Protein AF-I4I336-F1 (afdb_monomer_lite)

Organism: NCBI:txid1160285

Sequence (111 aa):
MREPLITTWCVVTETCYLLLTRLGNHAQLLFIQNFLAGGFEVFELQSNHVRRMQQLMKRYEDIPMDLADASLVVLAENLGHGKILTSDRRDFSIYRWQDTHTFQNLFLGYP

pLDDT: mean 93.42, std 10.82, range [37.84, 98.62]

Secondary structure (DSSP, 8-state):
-PPPPEEEHHHHHHHHHHHHHHH-HHHHHHHHHHHHTTS-EEE---HHHHHHHHHHHHHTTTTT--HHHHHHHHHHHHHT--EE--S-TTHHHH--BTTTBPPEEGGGG--

InterPro domains:
  IPR002716 PIN domain [PF01850] (4-93)
  IPR029060 PIN-like domain superfamily [SSF88723] (4-98)

Foldseek 3Di:
DDDAAEFAVVVLVVVLVCCCVPPRDVRNVVVVVCVVVRNHHHDDQDPVLVVQLVVQCVVCVVPPDDSRNSSLLSVCLVVVHQEDADPPPPVQQVDDRVRDHGHDHCVVVDD

Structure (mmCIF, N/CA/C/O backbone):
data_AF-I4I336-F1
#
_entry.id   AF-I4I336-F1
#
loop_
_atom_site.group_PDB
_atom_site.id
_atom_site.type_symbol
_atom_site.label_atom_id
_atom_site.label_alt_id
_atom_site.label_comp_id
_atom_site.label_asym_id
_atom_site.label_entity_id
_atom_site.label_seq_id
_atom_site.pdbx_PDB_ins_code
_atom_site.Cartn_x
_atom_site.Cartn_y
_atom_site.Cartn_z
_atom_site.occupancy
_atom_site.B_iso_or_equiv
_atom_site.auth_seq_id
_atom_site.auth_comp_id
_atom_site.auth_asym_id
_atom_site.auth_atom_id
_atom_site.pdbx_PDB_model_num
ATOM 1 N N . MET A 1 1 ? -14.064 -16.281 -11.416 1.00 44.59 1 MET A N 1
ATOM 2 C CA . MET A 1 1 ? -13.855 -14.830 -11.608 1.00 44.59 1 MET A CA 1
ATOM 3 C C . MET A 1 1 ? -12.631 -14.465 -10.775 1.00 44.59 1 MET A C 1
ATOM 5 O O . MET A 1 1 ? -12.599 -14.874 -9.623 1.00 44.59 1 MET A O 1
ATOM 9 N N . ARG A 1 2 ? -11.578 -13.874 -11.359 1.00 73.44 2 ARG A N 1
ATOM 10 C CA . ARG A 1 2 ? -10.400 -13.414 -10.595 1.00 73.44 2 ARG A CA 1
ATOM 11 C C . ARG A 1 2 ? -10.773 -12.061 -9.983 1.00 73.44 2 ARG A C 1
ATOM 13 O O . ARG A 1 2 ? -11.177 -11.182 -10.736 1.00 73.44 2 ARG A O 1
ATOM 20 N N . GLU A 1 3 ? -10.743 -11.937 -8.657 1.00 82.94 3 GLU A N 1
ATOM 21 C CA . GLU A 1 3 ? -10.959 -10.648 -7.977 1.00 82.94 3 GLU A CA 1
ATOM 22 C C . GLU A 1 3 ? -9.830 -9.673 -8.385 1.00 82.94 3 GLU A C 1
ATOM 24 O O . GLU A 1 3 ? -8.687 -10.126 -8.524 1.00 82.94 3 GLU A O 1
ATOM 29 N N . PRO A 1 4 ? -10.118 -8.380 -8.637 1.00 89.25 4 PRO A N 1
ATOM 30 C CA . PRO A 1 4 ? -9.088 -7.407 -8.992 1.00 89.25 4 PRO A CA 1
ATOM 31 C C . PRO A 1 4 ? -8.140 -7.163 -7.812 1.00 89.25 4 PRO A C 1
ATOM 33 O O . PRO A 1 4 ? -8.552 -7.165 -6.651 1.00 89.25 4 PRO A O 1
ATOM 36 N N . LEU A 1 5 ? -6.860 -6.939 -8.112 1.00 95.19 5 LEU A N 1
ATOM 37 C CA . LEU A 1 5 ? -5.881 -6.488 -7.126 1.00 95.19 5 LEU A CA 1
ATOM 38 C C . LEU A 1 5 ? -5.959 -4.969 -7.022 1.00 95.19 5 LEU A C 1
ATOM 40 O O . LEU A 1 5 ? -5.859 -4.289 -8.038 1.00 95.19 5 LEU A O 1
ATOM 44 N N . ILE A 1 6 ? -6.112 -4.445 -5.809 1.00 97.81 6 ILE A N 1
ATOM 45 C CA . ILE A 1 6 ? -6.185 -3.004 -5.552 1.00 97.81 6 ILE A CA 1
ATOM 46 C C . ILE A 1 6 ? -5.116 -2.647 -4.522 1.00 97.81 6 ILE A C 1
ATOM 48 O O . ILE A 1 6 ? -4.954 -3.344 -3.520 1.00 97.81 6 ILE A O 1
ATOM 52 N N . THR A 1 7 ? -4.383 -1.569 -4.773 1.00 98.12 7 THR A N 1
ATOM 53 C CA . THR A 1 7 ? -3.349 -1.033 -3.878 1.00 98.12 7 THR A CA 1
ATOM 54 C C . THR A 1 7 ? -3.413 0.498 -3.836 1.00 98.12 7 THR A C 1
ATOM 56 O O . THR A 1 7 ? -4.360 1.088 -4.347 1.00 98.12 7 THR A O 1
ATOM 59 N N . THR A 1 8 ? -2.434 1.168 -3.230 1.00 98.56 8 THR A N 1
ATOM 60 C CA . THR A 1 8 ? -2.338 2.636 -3.167 1.00 98.56 8 THR A CA 1
ATOM 61 C C . THR A 1 8 ? -1.021 3.132 -3.765 1.00 98.56 8 THR A C 1
ATOM 63 O O . THR A 1 8 ? -0.045 2.385 -3.879 1.00 98.56 8 THR A O 1
ATOM 66 N N . TRP A 1 9 ? -0.947 4.426 -4.088 1.00 98.25 9 TRP A N 1
ATOM 67 C CA . TRP A 1 9 ? 0.313 5.042 -4.519 1.00 98.25 9 TRP A CA 1
ATOM 68 C C . TRP A 1 9 ? 1.412 5.002 -3.448 1.00 98.25 9 TRP A C 1
ATOM 70 O O . TRP A 1 9 ? 2.588 5.011 -3.806 1.00 98.25 9 TRP A O 1
ATOM 80 N N . CYS A 1 10 ? 1.069 4.914 -2.157 1.00 98.44 10 CYS A N 1
ATOM 81 C CA . CYS A 1 10 ? 2.049 4.749 -1.079 1.00 98.44 10 CYS A CA 1
ATOM 82 C C . CYS A 1 10 ? 2.808 3.421 -1.231 1.00 98.44 10 CYS A C 1
ATOM 84 O O . CYS A 1 10 ? 4.036 3.426 -1.289 1.00 98.44 10 CYS A O 1
ATOM 86 N N . VAL A 1 11 ? 2.077 2.317 -1.419 1.00 98.06 11 VAL A N 1
ATOM 87 C CA . VAL A 1 11 ? 2.655 0.981 -1.649 1.00 98.06 11 VAL A CA 1
ATOM 88 C C . VAL A 1 11 ? 3.401 0.921 -2.981 1.00 98.06 11 VAL A C 1
ATOM 90 O O . VAL A 1 11 ? 4.488 0.353 -3.056 1.00 98.06 11 VAL A O 1
ATOM 93 N N . VAL A 1 12 ? 2.856 1.525 -4.044 1.00 98.38 12 VAL A N 1
ATOM 94 C CA . VAL A 1 12 ? 3.530 1.582 -5.356 1.00 98.38 12 VAL A CA 1
ATOM 95 C C . VAL A 1 12 ? 4.864 2.322 -5.253 1.00 98.38 12 VAL A C 1
ATOM 97 O O . VAL A 1 12 ? 5.866 1.854 -5.788 1.00 98.38 12 VAL A O 1
ATOM 100 N N . THR A 1 13 ? 4.896 3.448 -4.538 1.00 98.25 13 THR A N 1
ATOM 101 C CA . THR A 1 13 ? 6.108 4.259 -4.352 1.00 98.25 13 THR A CA 1
ATOM 102 C C . THR A 1 13 ? 7.166 3.490 -3.569 1.00 98.25 13 THR A C 1
ATOM 104 O O . THR A 1 13 ? 8.318 3.422 -4.000 1.00 98.25 13 THR A O 1
ATOM 107 N N . GLU A 1 14 ? 6.778 2.866 -2.457 1.00 97.62 14 GLU A N 1
ATOM 108 C CA . GLU A 1 14 ? 7.676 2.038 -1.651 1.00 97.62 14 GLU A CA 1
ATOM 109 C C . GLU A 1 14 ? 8.199 0.833 -2.446 1.00 97.62 14 GLU A C 1
ATOM 111 O O . GLU A 1 14 ? 9.402 0.567 -2.465 1.00 97.62 14 GLU A O 1
ATOM 116 N N . THR A 1 15 ? 7.322 0.157 -3.191 1.00 97.62 15 THR A N 1
ATOM 117 C CA . THR A 1 15 ? 7.693 -0.976 -4.047 1.00 97.62 15 THR A CA 1
ATOM 118 C C . THR A 1 15 ? 8.707 -0.551 -5.107 1.00 97.62 15 THR A C 1
ATOM 120 O O . THR A 1 15 ? 9.747 -1.192 -5.247 1.00 97.62 15 THR A O 1
ATOM 123 N N . CYS A 1 16 ? 8.469 0.554 -5.820 1.00 98.38 16 CYS A N 1
ATOM 124 C CA . CYS A 1 16 ? 9.423 1.087 -6.796 1.00 98.38 16 CYS A CA 1
ATOM 125 C C . CYS A 1 16 ? 10.768 1.439 -6.150 1.00 98.38 16 CYS A C 1
ATOM 127 O O . CYS A 1 16 ? 11.814 1.095 -6.701 1.00 98.38 16 CYS A O 1
ATOM 129 N N . TYR A 1 17 ? 10.757 2.064 -4.967 1.00 98.12 17 TYR A N 1
ATOM 130 C CA . TYR A 1 17 ? 11.973 2.374 -4.217 1.00 98.12 17 TYR A CA 1
ATOM 131 C C . TYR A 1 17 ? 12.757 1.105 -3.843 1.00 98.12 17 TYR A C 1
ATOM 133 O O . TYR A 1 17 ? 13.964 1.025 -4.087 1.00 98.12 17 TYR A O 1
ATOM 141 N N . LEU A 1 18 ? 12.086 0.080 -3.311 1.00 97.69 18 LEU A N 1
ATOM 142 C CA . LEU A 1 18 ? 12.706 -1.198 -2.952 1.00 97.69 18 LEU A CA 1
ATOM 143 C C . LEU A 1 18 ? 13.254 -1.938 -4.178 1.00 97.69 18 LEU A C 1
ATOM 145 O O . LEU A 1 18 ? 14.372 -2.450 -4.141 1.00 97.69 18 LEU A O 1
ATOM 149 N N . LEU A 1 19 ? 12.504 -1.970 -5.281 1.00 98.38 19 LEU A N 1
ATOM 150 C CA . LEU A 1 19 ? 12.947 -2.588 -6.530 1.00 98.38 19 LEU A CA 1
ATOM 151 C C . LEU A 1 19 ? 14.165 -1.865 -7.105 1.00 98.38 19 LEU A C 1
ATOM 153 O O . LEU A 1 19 ? 15.143 -2.517 -7.461 1.00 98.38 19 LEU A O 1
ATOM 157 N N . LEU A 1 20 ? 14.145 -0.531 -7.141 1.00 98.25 20 LEU A N 1
ATOM 158 C CA . LEU A 1 20 ? 15.276 0.265 -7.609 1.00 98.25 20 LEU A CA 1
ATOM 159 C C . LEU A 1 20 ? 16.526 0.012 -6.758 1.00 98.25 20 LEU A C 1
ATOM 161 O O . LEU A 1 20 ? 17.598 -0.236 -7.306 1.00 98.25 20 LEU A O 1
ATOM 165 N N . THR A 1 21 ? 16.390 0.053 -5.432 1.00 98.19 21 THR A N 1
ATOM 166 C CA . THR A 1 21 ? 17.524 -0.068 -4.502 1.00 98.19 21 THR A CA 1
ATOM 167 C C . THR A 1 21 ? 18.096 -1.481 -4.417 1.00 98.19 21 THR A C 1
ATOM 169 O O . THR A 1 21 ? 19.298 -1.625 -4.211 1.00 98.19 21 THR A O 1
ATOM 172 N N . ARG A 1 22 ? 17.271 -2.524 -4.582 1.00 98.06 22 ARG A N 1
ATOM 173 C CA . ARG A 1 22 ? 17.702 -3.926 -4.417 1.00 98.06 22 ARG A CA 1
ATOM 174 C C . ARG A 1 22 ? 17.962 -4.661 -5.728 1.00 98.06 22 ARG A C 1
ATOM 176 O O . ARG A 1 22 ? 18.802 -5.554 -5.749 1.00 98.06 22 ARG A O 1
ATOM 183 N N . LEU A 1 23 ? 17.237 -4.324 -6.795 1.00 97.94 23 LEU A N 1
ATOM 184 C CA . LEU A 1 23 ? 17.239 -5.058 -8.070 1.00 97.94 23 LEU A CA 1
ATOM 185 C C . LEU A 1 23 ? 17.519 -4.161 -9.292 1.00 97.94 23 LEU A C 1
ATOM 187 O O . LEU A 1 23 ? 17.700 -4.666 -10.400 1.00 97.94 23 LEU A O 1
ATOM 191 N N . GLY A 1 24 ? 17.586 -2.840 -9.104 1.00 98.00 24 GLY A N 1
ATOM 192 C CA . GLY A 1 24 ? 17.906 -1.871 -10.146 1.00 98.00 24 GLY A CA 1
ATOM 193 C C . GLY A 1 24 ? 16.709 -1.407 -10.980 1.00 98.00 24 GLY A C 1
ATOM 194 O O . GLY A 1 24 ? 15.573 -1.862 -10.844 1.00 98.00 24 GLY A O 1
ATOM 195 N N . ASN A 1 25 ? 16.981 -0.467 -11.890 1.00 98.19 25 ASN A N 1
ATOM 196 C CA . ASN A 1 25 ? 15.950 0.257 -12.639 1.00 98.19 25 ASN A CA 1
ATOM 197 C C . ASN A 1 25 ? 15.048 -0.647 -13.500 1.00 98.19 25 ASN A C 1
ATOM 199 O O . ASN A 1 25 ? 13.864 -0.369 -13.667 1.00 98.19 25 ASN A O 1
ATOM 203 N N . HIS A 1 26 ? 15.587 -1.744 -14.038 1.00 98.44 26 HIS A N 1
ATOM 204 C CA . HIS A 1 26 ? 14.803 -2.671 -14.855 1.00 98.44 26 HIS A CA 1
ATOM 205 C C . HIS A 1 26 ? 13.628 -3.281 -14.073 1.00 98.44 26 HIS A C 1
ATOM 207 O O . HIS A 1 26 ? 12.526 -3.378 -14.605 1.00 98.44 26 HIS A O 1
ATOM 213 N N . ALA A 1 27 ? 13.832 -3.620 -12.796 1.00 98.31 27 ALA A N 1
ATOM 214 C CA . ALA A 1 27 ? 12.808 -4.252 -11.973 1.00 98.31 27 ALA A CA 1
ATOM 215 C C . ALA A 1 27 ? 11.617 -3.318 -11.693 1.00 98.31 27 ALA A C 1
ATOM 217 O O . ALA A 1 27 ? 10.469 -3.733 -11.850 1.00 98.31 27 ALA A O 1
ATOM 218 N N . GLN A 1 28 ? 11.862 -2.044 -11.354 1.00 98.31 28 GLN A N 1
ATOM 219 C CA . GLN A 1 28 ? 10.764 -1.081 -11.171 1.00 98.31 28 GLN A CA 1
ATOM 220 C C . GLN A 1 28 ? 10.023 -0.789 -12.485 1.00 98.31 28 GLN A C 1
ATOM 222 O O . GLN A 1 28 ? 8.804 -0.642 -12.478 1.00 98.31 28 GLN A O 1
ATOM 227 N N . LEU A 1 29 ? 10.722 -0.772 -13.629 1.00 98.50 29 LEU A N 1
ATOM 228 C CA . LEU A 1 29 ? 10.076 -0.589 -14.931 1.00 98.50 29 LEU A CA 1
ATOM 229 C C . LEU A 1 29 ? 9.141 -1.755 -15.264 1.00 98.50 29 LEU A C 1
ATOM 231 O O . LEU A 1 29 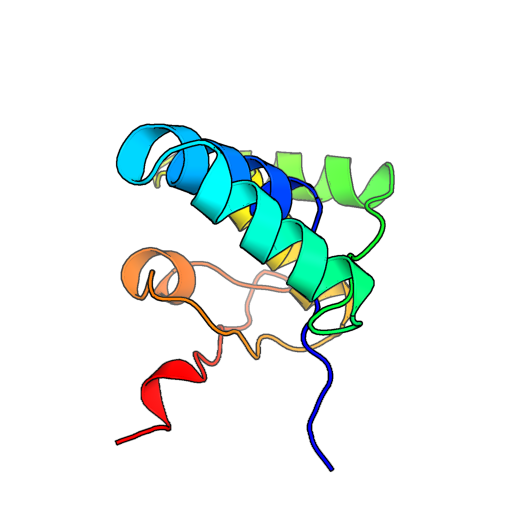? 8.035 -1.511 -15.737 1.00 98.50 29 LEU A O 1
ATOM 235 N N . LEU A 1 30 ? 9.540 -2.999 -14.979 1.00 98.44 30 LEU A N 1
ATOM 236 C CA . LEU A 1 30 ? 8.663 -4.164 -15.138 1.00 98.44 30 LEU A CA 1
ATOM 237 C C . LEU A 1 30 ? 7.417 -4.072 -14.245 1.00 98.44 30 LEU A C 1
ATOM 239 O O . LEU A 1 30 ? 6.317 -4.397 -14.690 1.00 98.44 30 LEU A O 1
ATOM 243 N N . PHE A 1 31 ? 7.565 -3.595 -13.008 1.00 98.19 31 PHE A N 1
ATOM 244 C CA . PHE A 1 31 ? 6.433 -3.384 -12.103 1.00 98.19 31 PHE A CA 1
ATOM 245 C C . PHE A 1 31 ? 5.452 -2.327 -12.638 1.00 98.19 31 PHE A C 1
ATOM 247 O O . PHE A 1 31 ? 4.247 -2.571 -12.685 1.00 98.19 31 PHE A O 1
ATOM 254 N N . ILE A 1 32 ? 5.954 -1.194 -13.142 1.00 98.31 32 ILE A N 1
ATOM 255 C CA . ILE A 1 32 ? 5.113 -0.165 -13.776 1.00 98.31 32 ILE A CA 1
ATOM 256 C C . ILE A 1 32 ? 4.477 -0.669 -15.079 1.00 98.31 32 ILE A C 1
ATOM 258 O O . ILE A 1 32 ? 3.319 -0.370 -15.354 1.00 98.31 32 ILE A O 1
ATOM 262 N N . GLN A 1 33 ? 5.179 -1.475 -15.877 1.00 98.38 33 GLN A N 1
ATOM 263 C CA . GLN A 1 33 ? 4.585 -2.111 -17.058 1.00 98.38 33 GLN A CA 1
ATOM 264 C C . GLN A 1 33 ? 3.436 -3.054 -16.679 1.00 98.38 33 GLN A C 1
ATOM 266 O O . GLN A 1 33 ? 2.419 -3.072 -17.368 1.00 98.38 33 GLN A O 1
ATOM 271 N N . ASN A 1 34 ? 3.561 -3.797 -15.574 1.00 97.00 34 ASN A N 1
ATOM 272 C CA . ASN A 1 34 ? 2.485 -4.637 -15.048 1.00 97.00 34 ASN A CA 1
ATOM 273 C C . ASN A 1 34 ? 1.255 -3.803 -14.642 1.00 97.00 34 ASN A C 1
ATOM 275 O O . ASN A 1 34 ? 0.136 -4.172 -14.996 1.00 97.00 34 ASN A O 1
ATOM 279 N N . PHE A 1 35 ? 1.462 -2.649 -13.996 1.00 97.25 35 PHE A N 1
ATOM 280 C CA . PHE A 1 35 ? 0.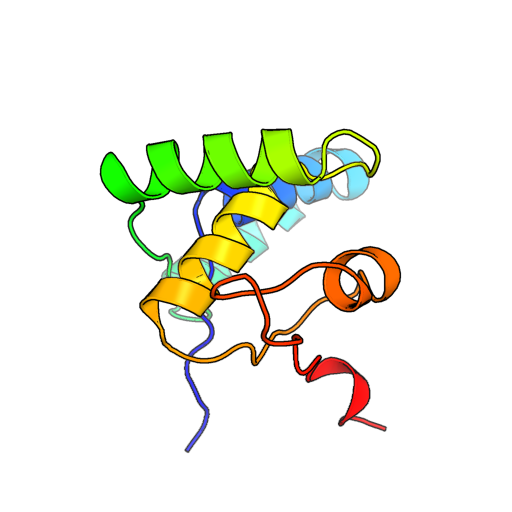395 -1.684 -13.708 1.00 97.25 35 PHE A CA 1
ATOM 281 C C . PHE A 1 35 ? -0.308 -1.203 -14.987 1.00 97.25 35 PHE A C 1
ATOM 283 O O . PHE A 1 35 ? -1.527 -1.303 -15.099 1.00 97.25 35 PHE A O 1
ATOM 290 N N . LEU A 1 36 ? 0.454 -0.756 -15.991 1.00 97.56 36 LEU A N 1
ATOM 291 C CA . LEU A 1 36 ? -0.092 -0.290 -17.274 1.00 97.56 36 LEU A CA 1
ATOM 292 C C . LEU A 1 36 ? -0.839 -1.390 -18.047 1.00 97.56 36 LEU A C 1
ATOM 294 O O . LEU A 1 36 ? -1.745 -1.091 -18.821 1.00 97.56 36 LEU A O 1
ATOM 298 N N . ALA A 1 37 ? -0.477 -2.655 -17.830 1.00 97.06 37 ALA A N 1
ATOM 299 C CA . ALA A 1 37 ? -1.153 -3.818 -18.397 1.00 97.06 37 ALA A CA 1
ATOM 300 C C . ALA A 1 37 ? -2.402 -4.260 -17.603 1.00 97.06 37 ALA A C 1
ATOM 302 O O . ALA A 1 37 ? -3.006 -5.276 -17.947 1.00 97.06 37 ALA A O 1
ATOM 303 N N . GLY A 1 38 ? -2.791 -3.530 -16.550 1.00 95.88 38 GLY A N 1
ATOM 304 C CA . GLY A 1 38 ? -3.964 -3.839 -15.727 1.00 95.88 38 GLY A CA 1
ATOM 305 C C . GLY A 1 38 ? -3.740 -4.962 -14.712 1.00 95.88 38 GLY A C 1
ATOM 306 O O . GLY A 1 38 ? -4.693 -5.630 -14.319 1.00 95.88 38 GLY A O 1
ATOM 307 N N . GLY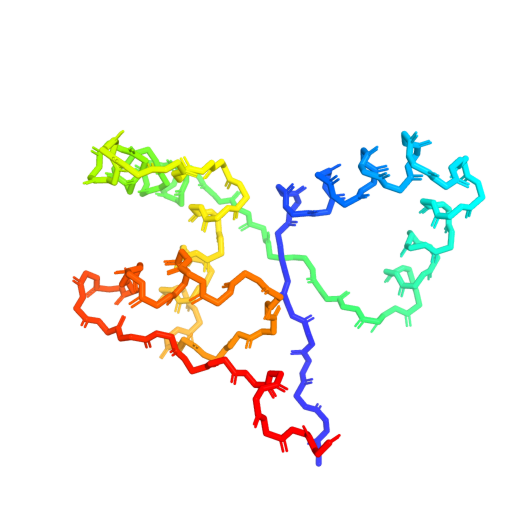 A 1 39 ? -2.494 -5.210 -14.296 1.00 95.31 39 GLY A N 1
ATOM 308 C CA . GLY A 1 39 ? -2.195 -6.225 -13.282 1.00 95.31 39 GLY A CA 1
ATOM 309 C C . GLY A 1 39 ? -2.706 -5.876 -11.880 1.00 95.31 39 GLY A C 1
ATOM 310 O O . GLY A 1 39 ? -2.957 -6.781 -11.085 1.00 95.31 39 GLY A O 1
ATOM 311 N N . PHE A 1 40 ? -2.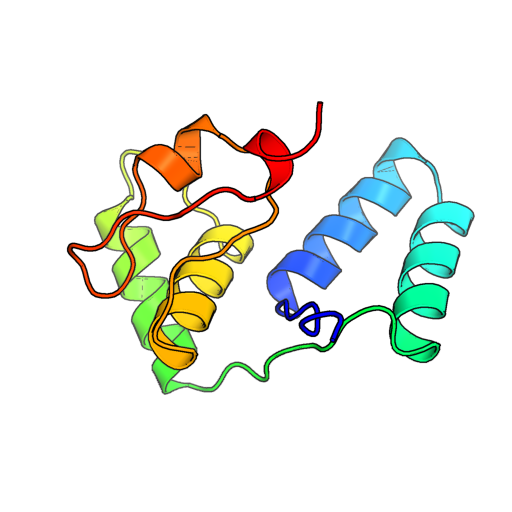899 -4.587 -11.591 1.00 96.56 40 PHE A N 1
ATOM 312 C CA . PHE A 1 40 ? -3.568 -4.079 -10.395 1.00 96.56 40 PHE A CA 1
ATOM 313 C C . PHE A 1 40 ? -4.125 -2.670 -10.635 1.00 96.56 40 PHE A C 1
ATOM 315 O O . PHE A 1 40 ? -3.694 -1.960 -11.543 1.00 96.56 40 PHE A O 1
ATOM 322 N N . GLU A 1 41 ? -5.059 -2.257 -9.786 1.00 97.31 41 GLU A N 1
ATOM 323 C CA . GLU A 1 41 ? -5.632 -0.916 -9.738 1.00 97.31 41 GLU A CA 1
ATOM 324 C C . GLU A 1 41 ? -5.047 -0.123 -8.565 1.00 97.31 41 GLU A C 1
ATOM 326 O O . GLU A 1 41 ? -4.665 -0.686 -7.534 1.00 97.31 41 GLU A O 1
ATOM 331 N N . VAL A 1 42 ? -4.990 1.201 -8.710 1.00 98.19 42 VAL A N 1
ATOM 332 C CA . VAL A 1 42 ? -4.529 2.099 -7.648 1.00 98.19 42 VAL A CA 1
ATOM 333 C C . VAL A 1 42 ? -5.703 2.919 -7.139 1.00 98.19 42 VAL A C 1
ATOM 335 O O . VAL A 1 42 ? -6.309 3.693 -7.875 1.00 98.19 42 VAL A O 1
ATOM 338 N N . PHE A 1 43 ? -6.017 2.737 -5.862 1.00 98.31 43 PHE A N 1
ATOM 339 C CA . PHE A 1 43 ? -7.025 3.497 -5.149 1.00 98.31 43 PHE A CA 1
ATOM 340 C C . PHE A 1 43 ? -6.567 4.940 -4.922 1.00 98.31 43 PHE A C 1
ATOM 342 O O . PHE A 1 43 ? -5.481 5.187 -4.389 1.00 98.31 43 PHE A O 1
ATOM 349 N N . GLU A 1 44 ? -7.427 5.888 -5.293 1.00 97.88 44 GLU A N 1
ATOM 350 C CA . GLU A 1 44 ? -7.173 7.317 -5.129 1.00 97.88 44 GLU A CA 1
ATOM 351 C C . GLU A 1 44 ? -7.446 7.752 -3.682 1.00 97.88 44 GLU A C 1
ATOM 353 O O . GLU A 1 44 ? -8.580 7.750 -3.191 1.00 97.88 44 GLU A O 1
ATOM 358 N N . LEU A 1 45 ? -6.386 8.146 -2.979 1.00 98.19 45 LEU A N 1
ATOM 359 C CA . LEU A 1 45 ? -6.490 8.656 -1.617 1.00 98.19 45 LEU A CA 1
ATOM 360 C C . LEU A 1 45 ? -7.002 10.101 -1.631 1.00 98.19 45 LEU A C 1
ATOM 362 O O . LEU A 1 45 ? -6.493 10.962 -2.338 1.00 98.19 45 LEU A O 1
ATOM 366 N N . GLN A 1 46 ? -7.984 10.385 -0.780 1.00 98.25 46 GLN A N 1
ATOM 367 C CA . GLN A 1 46 ? -8.595 11.701 -0.628 1.00 98.25 46 GLN A CA 1
ATOM 368 C C . GLN A 1 46 ? -8.210 12.309 0.727 1.00 98.25 46 GLN A C 1
ATOM 370 O O . GLN A 1 46 ? -7.685 11.633 1.612 1.00 98.25 46 GLN A O 1
ATOM 375 N N . SER A 1 47 ? -8.481 13.598 0.942 1.00 97.81 47 SER A N 1
ATOM 376 C CA . SER A 1 47 ? -8.063 14.293 2.171 1.00 97.81 47 SER A CA 1
ATOM 377 C C . SER A 1 47 ? -8.634 13.681 3.462 1.00 97.81 47 SER A C 1
ATOM 379 O O . SER A 1 47 ? -7.979 13.712 4.505 1.00 97.81 47 SER A O 1
ATOM 381 N N . ASN A 1 48 ? -9.836 13.099 3.416 1.00 98.12 48 ASN A N 1
ATOM 382 C CA . ASN A 1 48 ? -10.415 12.329 4.524 1.00 98.12 48 ASN A CA 1
ATOM 383 C C . ASN A 1 48 ? -9.631 11.030 4.788 1.00 98.12 48 ASN A C 1
ATOM 385 O O . ASN A 1 48 ? -9.387 10.707 5.949 1.00 98.12 48 ASN A O 1
ATOM 389 N N . HIS A 1 49 ? -9.182 10.334 3.739 1.00 98.50 49 HIS A N 1
ATOM 390 C CA . HIS A 1 49 ? -8.320 9.153 3.847 1.00 98.50 49 HIS A CA 1
ATOM 391 C C . HIS A 1 49 ? -6.988 9.512 4.507 1.00 98.50 49 HIS A C 1
ATOM 393 O O . HIS A 1 49 ? -6.591 8.862 5.465 1.00 98.50 49 HIS A O 1
ATOM 399 N N . VAL A 1 50 ? -6.357 10.617 4.099 1.00 98.31 50 VAL A N 1
ATOM 400 C CA . VAL A 1 50 ? -5.099 11.090 4.707 1.00 98.31 50 VAL A CA 1
ATOM 401 C C . VAL A 1 50 ? -5.282 11.428 6.191 1.00 98.31 50 VAL A C 1
ATOM 403 O O . VAL A 1 50 ? -4.453 11.059 7.023 1.00 98.31 50 VAL A O 1
ATOM 406 N N . ARG A 1 51 ? -6.400 12.068 6.563 1.00 98.44 51 ARG A N 1
ATOM 407 C CA . ARG A 1 51 ? -6.730 12.313 7.977 1.00 98.44 51 ARG A CA 1
ATOM 408 C C . ARG A 1 51 ? -6.870 11.006 8.758 1.00 98.44 51 ARG A C 1
ATOM 410 O O . ARG A 1 51 ? -6.407 10.928 9.894 1.00 98.44 51 ARG A O 1
ATOM 417 N N . ARG A 1 52 ? -7.498 9.990 8.165 1.00 98.19 52 ARG A N 1
ATOM 418 C CA . ARG A 1 52 ? -7.638 8.670 8.785 1.00 98.19 52 ARG A CA 1
ATOM 419 C C . ARG A 1 52 ? -6.290 7.960 8.918 1.00 98.19 52 ARG A C 1
ATOM 421 O O . ARG A 1 52 ? -5.998 7.436 9.987 1.00 98.19 52 ARG A O 1
ATOM 428 N N . MET A 1 53 ? -5.433 8.030 7.902 1.00 98.25 53 MET A N 1
ATOM 429 C CA . MET A 1 53 ? -4.065 7.503 7.953 1.00 98.25 53 MET A CA 1
ATOM 430 C C . MET A 1 53 ? -3.266 8.134 9.098 1.00 98.25 53 MET A C 1
ATOM 432 O O . MET A 1 53 ? -2.662 7.413 9.881 1.00 98.25 53 MET A O 1
ATOM 436 N N . GLN A 1 54 ? -3.344 9.457 9.285 1.00 97.88 54 GLN A N 1
ATOM 437 C CA . GLN A 1 54 ? -2.702 10.138 10.418 1.00 97.88 54 GLN A CA 1
ATOM 438 C C . GLN A 1 54 ? -3.179 9.586 11.777 1.00 97.88 54 GLN A C 1
ATOM 440 O O . GLN A 1 54 ? -2.377 9.398 12.691 1.00 97.88 54 GLN A O 1
ATOM 445 N N . GLN A 1 55 ? -4.484 9.333 11.932 1.00 97.75 55 GLN A N 1
ATOM 446 C CA . GLN A 1 55 ? -5.033 8.750 13.162 1.00 97.75 55 GLN A CA 1
ATOM 447 C C . GLN A 1 55 ? -4.514 7.331 13.400 1.00 97.75 55 GLN A C 1
ATOM 449 O O . GLN A 1 55 ? -4.207 6.986 14.537 1.00 97.75 55 GLN A O 1
ATOM 454 N N . LEU A 1 56 ? -4.416 6.524 12.342 1.00 97.75 56 LEU A N 1
ATOM 455 C CA . LEU A 1 56 ? -3.900 5.159 12.407 1.00 97.75 56 LEU A CA 1
ATOM 456 C C . LEU A 1 56 ? -2.415 5.148 12.778 1.00 97.75 56 LEU A C 1
ATOM 458 O O . LEU A 1 56 ? -2.048 4.474 13.734 1.00 97.75 56 LEU A O 1
ATOM 462 N N . MET A 1 57 ? -1.592 5.966 12.120 1.00 96.81 57 MET A N 1
ATOM 463 C CA . MET A 1 57 ? -0.165 6.088 12.438 1.00 96.81 57 MET A CA 1
ATOM 464 C C . MET A 1 57 ? 0.060 6.525 13.890 1.00 96.81 57 MET A C 1
ATOM 466 O O . MET A 1 57 ? 0.954 6.015 14.551 1.00 96.81 57 MET A O 1
ATOM 470 N N . LYS A 1 58 ? -0.790 7.416 14.423 1.00 96.12 58 LYS A N 1
ATOM 471 C CA . LYS A 1 58 ? -0.763 7.770 15.850 1.00 96.12 58 LYS A CA 1
ATOM 472 C C . LYS A 1 58 ? -1.216 6.613 16.747 1.00 96.12 58 LYS A C 1
ATOM 474 O O . LYS A 1 58 ? -0.630 6.373 17.791 1.00 96.12 58 LYS A O 1
ATOM 479 N N . ARG A 1 59 ? -2.284 5.904 16.372 1.00 95.06 59 ARG A N 1
ATOM 480 C CA . ARG A 1 59 ? -2.826 4.775 17.150 1.00 95.06 59 ARG A CA 1
ATOM 481 C C . ARG A 1 59 ? -1.815 3.641 17.290 1.00 95.06 59 ARG A C 1
ATOM 483 O O . ARG A 1 59 ? -1.794 2.986 18.326 1.00 95.06 59 ARG A O 1
ATOM 490 N N . TYR A 1 60 ? -1.051 3.380 16.239 1.00 95.06 60 TYR A N 1
ATOM 491 C CA . TYR A 1 60 ? -0.065 2.313 16.204 1.00 95.06 60 TYR A CA 1
ATOM 492 C C . TYR A 1 60 ? 1.352 2.832 16.444 1.00 95.06 60 TYR A C 1
ATOM 494 O O . TYR A 1 60 ? 2.269 2.137 16.064 1.00 95.06 60 TYR A O 1
ATOM 502 N N . GLU A 1 61 ? 1.563 3.993 17.077 1.00 91.81 61 GLU A N 1
ATOM 503 C CA . GLU A 1 61 ? 2.903 4.598 17.226 1.00 91.81 61 GLU A CA 1
ATOM 504 C C . GLU A 1 61 ? 3.931 3.716 17.963 1.00 91.81 61 GLU A C 1
ATOM 506 O O . GLU A 1 61 ? 5.131 3.837 17.726 1.00 91.81 61 GLU A O 1
ATOM 511 N N . ASP A 1 62 ? 3.462 2.784 18.799 1.00 91.38 62 ASP A N 1
ATOM 512 C CA . ASP A 1 62 ? 4.293 1.796 19.502 1.00 91.38 62 ASP A CA 1
ATOM 513 C C . ASP A 1 62 ? 4.765 0.626 18.604 1.00 91.38 62 ASP A C 1
ATOM 515 O O . ASP A 1 62 ? 5.531 -0.237 19.038 1.00 91.38 62 ASP A O 1
ATOM 519 N N . ILE A 1 63 ? 4.289 0.557 17.357 1.00 86.50 63 ILE A N 1
ATOM 520 C CA . ILE A 1 63 ? 4.572 -0.474 16.345 1.00 86.50 63 ILE A CA 1
ATOM 521 C C . ILE A 1 63 ? 4.933 0.269 15.042 1.00 86.50 63 ILE A C 1
ATOM 523 O O . ILE A 1 63 ? 4.424 1.358 14.811 1.00 86.50 63 ILE A O 1
ATOM 527 N N . PRO A 1 64 ? 5.819 -0.223 14.162 1.00 80.12 64 PRO A N 1
ATOM 528 C CA . PRO A 1 64 ? 6.277 0.573 13.018 1.00 80.12 64 PRO A CA 1
ATOM 529 C C . PRO A 1 64 ? 5.237 0.681 11.880 1.00 80.12 64 PRO A C 1
ATOM 531 O O . PRO A 1 64 ? 5.513 0.260 10.768 1.00 80.12 64 PRO A O 1
ATOM 534 N N . MET A 1 65 ? 4.054 1.266 12.122 1.00 94.25 65 MET A N 1
ATOM 535 C CA . MET A 1 65 ? 3.104 1.578 11.047 1.00 94.25 65 MET A CA 1
ATOM 536 C C . MET A 1 65 ? 3.622 2.746 10.213 1.00 94.25 65 MET A C 1
ATOM 538 O O . MET A 1 65 ? 3.641 3.897 10.663 1.00 94.25 65 MET A O 1
ATOM 542 N N . ASP A 1 66 ? 3.978 2.452 8.971 1.00 94.31 66 ASP A N 1
ATOM 543 C CA . ASP A 1 66 ? 4.350 3.467 8.002 1.00 94.31 66 ASP A CA 1
ATOM 544 C C . ASP A 1 66 ? 3.148 3.971 7.177 1.00 94.31 66 ASP A C 1
ATOM 546 O O . ASP A 1 66 ? 1.977 3.651 7.417 1.00 94.31 66 ASP A O 1
ATOM 550 N N . LEU A 1 67 ? 3.442 4.838 6.206 1.00 96.94 67 LEU A N 1
ATOM 551 C CA . LEU A 1 67 ? 2.430 5.421 5.332 1.00 96.94 67 LEU A CA 1
ATOM 552 C C . LEU A 1 67 ? 1.785 4.378 4.402 1.00 96.94 67 LEU A C 1
ATOM 554 O O . LEU A 1 67 ? 0.597 4.500 4.090 1.00 96.94 67 LEU A O 1
ATOM 558 N N . ALA A 1 68 ? 2.551 3.390 3.934 1.00 97.31 68 ALA A N 1
ATOM 559 C CA . ALA A 1 68 ? 2.067 2.348 3.041 1.00 97.31 68 ALA A CA 1
ATOM 560 C C . ALA A 1 68 ? 1.076 1.441 3.781 1.00 97.31 68 ALA A C 1
ATOM 562 O O . ALA A 1 68 ? -0.053 1.268 3.311 1.00 97.31 68 ALA A O 1
ATOM 563 N N . ASP A 1 69 ? 1.416 1.002 4.988 1.00 97.00 69 ASP A N 1
ATOM 564 C CA . ASP A 1 69 ? 0.535 0.204 5.839 1.00 97.00 69 ASP A CA 1
ATOM 565 C C . ASP A 1 69 ? -0.745 0.952 6.209 1.00 97.00 69 ASP A C 1
ATOM 567 O O . ASP A 1 69 ? -1.855 0.440 6.018 1.00 97.00 69 ASP A O 1
ATOM 571 N N . ALA A 1 70 ? -0.624 2.204 6.663 1.00 98.12 70 ALA A N 1
ATOM 572 C CA . ALA A 1 70 ? -1.784 3.032 6.986 1.00 98.12 70 ALA A CA 1
ATOM 573 C C . ALA A 1 70 ? -2.717 3.199 5.773 1.00 98.12 70 ALA A C 1
ATOM 575 O O . ALA A 1 70 ? -3.943 3.168 5.915 1.00 98.12 70 ALA A O 1
ATOM 576 N N . SER A 1 71 ? -2.152 3.343 4.569 1.00 98.62 71 SER A N 1
ATOM 577 C CA . SER A 1 71 ? -2.933 3.463 3.336 1.00 98.62 71 SER A CA 1
ATOM 578 C C . SER A 1 71 ? -3.704 2.182 2.992 1.00 98.62 71 SER A C 1
ATOM 580 O O . SER A 1 71 ? -4.836 2.266 2.516 1.00 98.62 71 SER A O 1
ATOM 582 N N . LEU A 1 72 ? -3.141 1.004 3.286 1.00 98.19 72 LEU A N 1
ATOM 583 C CA . LEU A 1 72 ? -3.795 -0.291 3.077 1.00 98.19 72 LEU A CA 1
ATOM 584 C C . LEU A 1 72 ? -4.914 -0.539 4.091 1.00 98.19 72 LEU A C 1
ATOM 586 O O . LEU A 1 72 ? -5.951 -1.102 3.736 1.00 98.19 72 LEU A O 1
ATOM 590 N N . VAL A 1 73 ? -4.753 -0.068 5.331 1.00 98.19 73 VAL A N 1
ATOM 591 C CA . VAL A 1 73 ? -5.840 -0.099 6.318 1.00 98.19 73 VAL A CA 1
ATOM 592 C C . VAL A 1 73 ? -7.010 0.770 5.869 1.00 98.19 73 VAL A C 1
ATOM 594 O O . VAL A 1 73 ? -8.147 0.303 5.892 1.00 98.19 73 VAL A O 1
ATOM 597 N N . VAL A 1 74 ? -6.752 1.988 5.384 1.00 98.56 74 VAL A N 1
ATOM 598 C CA . VAL A 1 74 ? -7.816 2.851 4.847 1.00 98.56 74 VAL A CA 1
ATOM 599 C C . VAL A 1 74 ? -8.458 2.267 3.591 1.00 98.56 74 VAL A C 1
ATOM 601 O O . VAL A 1 74 ? -9.676 2.348 3.435 1.00 98.56 74 VAL A O 1
ATOM 604 N N . LEU A 1 75 ? -7.677 1.632 2.717 1.00 98.44 75 LEU A N 1
ATOM 605 C CA . LEU A 1 75 ? -8.221 0.922 1.563 1.00 98.44 75 LEU A CA 1
ATOM 606 C C . LEU A 1 75 ? -9.195 -0.184 1.996 1.00 98.44 75 LEU A C 1
ATOM 608 O O . LEU A 1 75 ? -10.303 -0.258 1.470 1.00 98.44 75 LEU A O 1
ATOM 612 N N . ALA A 1 76 ? -8.828 -1.001 2.986 1.00 98.19 76 ALA A N 1
ATOM 613 C CA . ALA A 1 76 ? -9.708 -2.038 3.527 1.00 98.19 76 ALA A CA 1
ATOM 614 C C . ALA A 1 76 ? -10.978 -1.457 4.169 1.00 98.19 76 ALA A C 1
ATOM 616 O O . ALA A 1 76 ? -12.070 -1.993 3.974 1.00 98.19 76 ALA A O 1
ATOM 617 N N . GLU A 1 77 ? -10.859 -0.334 4.888 1.00 98.19 77 GLU A N 1
ATOM 618 C CA . GLU A 1 77 ? -12.007 0.403 5.428 1.00 98.19 77 GLU A CA 1
ATOM 619 C C . GLU A 1 77 ? -12.960 0.868 4.322 1.00 98.19 77 GLU A C 1
ATOM 621 O O . GLU A 1 77 ? -14.173 0.712 4.470 1.00 98.19 77 GLU A O 1
ATOM 626 N N . ASN A 1 78 ? -12.419 1.384 3.214 1.00 97.75 78 ASN A N 1
ATOM 627 C CA . ASN A 1 78 ? -13.195 1.868 2.074 1.00 97.75 78 ASN A CA 1
ATOM 628 C C . ASN A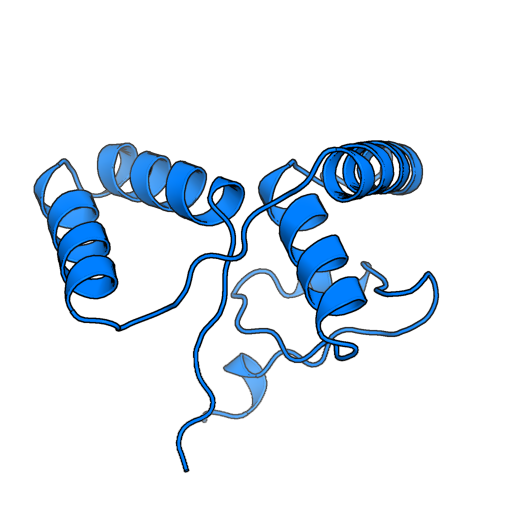 1 78 ? -13.842 0.731 1.263 1.00 97.75 78 ASN A C 1
ATOM 630 O O . ASN A 1 78 ? -14.972 0.872 0.805 1.00 97.75 78 ASN A O 1
ATOM 634 N N . LEU A 1 79 ? -13.147 -0.397 1.084 1.00 96.12 79 LEU A N 1
ATOM 635 C CA . LEU A 1 79 ? -13.675 -1.575 0.380 1.00 96.12 79 LEU A CA 1
ATOM 636 C C . LEU A 1 79 ? -14.660 -2.393 1.231 1.00 96.12 79 LEU A C 1
ATOM 638 O O . LEU A 1 79 ? -15.410 -3.206 0.694 1.00 96.12 79 LEU A O 1
ATOM 642 N N . GLY A 1 80 ? -14.662 -2.200 2.553 1.00 96.88 80 GLY A N 1
ATOM 643 C CA . GLY A 1 80 ? -15.527 -2.929 3.481 1.00 96.88 80 GLY A CA 1
ATOM 644 C C . GLY A 1 80 ? -15.084 -4.370 3.751 1.00 96.88 80 GLY A C 1
ATOM 645 O O . GLY A 1 80 ? -15.885 -5.172 4.231 1.00 96.88 80 GLY A O 1
ATOM 646 N N . HIS A 1 81 ? -13.830 -4.722 3.446 1.00 95.50 81 HIS A N 1
ATOM 647 C CA . HIS A 1 81 ? -13.262 -6.030 3.766 1.00 95.50 81 HIS A CA 1
ATOM 648 C C . HIS A 1 81 ? -11.737 -5.993 3.945 1.00 95.50 81 HIS A C 1
ATOM 650 O O . HIS A 1 81 ? -11.028 -5.250 3.271 1.00 95.50 81 HIS A O 1
ATOM 656 N N . GLY A 1 82 ? -11.213 -6.895 4.779 1.00 94.75 82 GLY A N 1
ATOM 657 C CA . GLY A 1 82 ? -9.780 -7.032 5.070 1.00 94.75 82 GLY A CA 1
ATOM 658 C C . GLY A 1 82 ? -9.060 -8.167 4.336 1.00 94.75 82 GLY A C 1
ATOM 659 O O . GLY A 1 82 ? -8.089 -8.695 4.873 1.00 94.75 82 GLY A O 1
ATOM 660 N N . LYS A 1 83 ? -9.530 -8.609 3.161 1.00 95.31 83 LYS A N 1
ATOM 661 C CA . LYS A 1 83 ? -8.762 -9.543 2.319 1.00 95.31 83 LYS A CA 1
ATOM 662 C C . LYS A 1 83 ? -7.495 -8.844 1.826 1.00 95.31 83 LYS A C 1
ATOM 664 O O . LYS A 1 83 ? -7.595 -7.821 1.158 1.00 95.31 83 LYS A O 1
ATOM 669 N N . ILE A 1 84 ? -6.324 -9.392 2.134 1.00 95.38 84 ILE A N 1
ATOM 670 C CA . ILE A 1 84 ? -5.045 -8.768 1.781 1.00 95.38 84 ILE A CA 1
ATOM 671 C C . ILE A 1 84 ? -4.037 -9.793 1.273 1.00 95.38 84 ILE A C 1
ATOM 673 O O . ILE A 1 84 ? -4.000 -10.929 1.739 1.00 95.38 84 ILE A O 1
ATOM 677 N N . LEU A 1 85 ? -3.192 -9.381 0.334 1.00 94.50 85 LEU A N 1
ATOM 678 C CA . LEU A 1 85 ? -1.999 -10.112 -0.075 1.00 94.50 85 LEU A CA 1
ATOM 679 C C . LEU A 1 85 ? -0.777 -9.382 0.476 1.00 94.50 85 LEU A C 1
ATOM 681 O O . LEU A 1 85 ? -0.364 -8.368 -0.072 1.00 94.50 85 LEU A O 1
ATOM 685 N N . THR A 1 86 ? -0.206 -9.893 1.566 1.00 92.50 86 THR A N 1
ATOM 686 C CA . THR A 1 86 ? 1.013 -9.334 2.159 1.00 92.50 86 THR A CA 1
ATOM 687 C C . THR A 1 86 ? 1.976 -10.427 2.616 1.00 92.50 86 THR A C 1
ATOM 689 O O . THR A 1 86 ? 1.562 -11.470 3.133 1.00 92.50 86 THR A O 1
ATOM 692 N N . SER A 1 87 ? 3.277 -10.190 2.443 1.00 90.12 87 SER A N 1
ATOM 693 C CA . SER A 1 87 ? 4.327 -10.981 3.090 1.00 90.12 87 SER A CA 1
ATOM 694 C C . SER A 1 87 ? 4.536 -10.586 4.554 1.00 90.12 87 SER A C 1
ATOM 696 O O . SER A 1 87 ? 5.069 -11.390 5.321 1.00 90.12 87 SER A O 1
ATOM 698 N N . ASP A 1 88 ? 4.099 -9.389 4.959 1.00 89.81 88 ASP A N 1
ATOM 699 C CA . ASP A 1 88 ? 4.173 -8.943 6.345 1.00 89.81 88 ASP A CA 1
ATOM 700 C C . ASP A 1 88 ? 3.022 -9.525 7.165 1.00 89.81 88 ASP A C 1
ATOM 702 O O . ASP A 1 88 ? 1.931 -8.970 7.304 1.00 89.81 88 ASP A O 1
ATOM 706 N N . ARG A 1 89 ? 3.270 -10.718 7.701 1.00 87.62 89 ARG A N 1
ATOM 707 C CA . ARG A 1 89 ? 2.309 -11.405 8.566 1.00 87.62 89 ARG A CA 1
ATOM 708 C C . ARG A 1 89 ? 2.224 -10.779 9.949 1.00 87.62 89 ARG A C 1
ATOM 710 O O . ARG A 1 89 ? 1.213 -10.966 10.615 1.00 87.62 89 ARG A O 1
ATOM 717 N N . ARG A 1 90 ? 3.292 -10.132 10.413 1.00 89.38 90 ARG A N 1
ATOM 718 C CA . ARG A 1 90 ? 3.388 -9.676 11.796 1.00 89.38 90 ARG A CA 1
ATOM 719 C C . ARG A 1 90 ? 2.493 -8.466 11.976 1.00 89.38 90 ARG A C 1
ATOM 721 O O . ARG A 1 90 ? 1.588 -8.506 12.807 1.00 89.38 90 ARG A O 1
ATOM 728 N N . ASP A 1 91 ? 2.665 -7.471 11.127 1.00 92.06 91 ASP A N 1
ATOM 729 C CA . ASP A 1 91 ? 2.059 -6.166 11.345 1.00 92.06 91 ASP A CA 1
ATOM 730 C C . ASP A 1 91 ? 0.569 -6.206 10.975 1.00 92.06 91 ASP A C 1
ATOM 732 O O . ASP A 1 91 ? -0.292 -5.864 11.792 1.00 92.06 91 ASP A O 1
ATOM 736 N N . PHE A 1 92 ? 0.214 -6.852 9.858 1.00 92.62 92 PHE A N 1
ATOM 737 C CA . PHE A 1 92 ? -1.189 -7.084 9.482 1.00 92.62 92 PHE A CA 1
ATOM 738 C C . PHE A 1 92 ? -1.939 -8.092 10.368 1.00 92.62 92 PHE A C 1
ATOM 740 O O . PHE A 1 92 ? -3.168 -8.162 10.298 1.00 92.62 92 PHE A O 1
ATOM 747 N N . SER A 1 93 ? -1.256 -8.843 11.244 1.00 91.56 93 SER A N 1
ATOM 748 C CA . SER A 1 93 ? -1.944 -9.607 12.301 1.00 91.56 93 SER A CA 1
ATOM 749 C C . SER A 1 93 ? -2.385 -8.726 13.475 1.00 91.56 93 SER A C 1
ATOM 751 O O . SER A 1 93 ? -3.324 -9.075 14.202 1.00 91.56 93 SER A O 1
ATOM 753 N N . ILE A 1 94 ? -1.754 -7.562 13.644 1.00 93.31 94 ILE A N 1
ATOM 754 C CA . ILE A 1 94 ? -2.009 -6.613 14.731 1.00 93.31 94 ILE A CA 1
ATOM 755 C C . ILE A 1 94 ? -2.966 -5.516 14.272 1.00 93.31 94 ILE A C 1
ATOM 757 O O . ILE A 1 94 ? -3.894 -5.167 15.006 1.00 93.31 94 ILE A O 1
ATOM 761 N N . TYR A 1 95 ? -2.795 -5.014 13.049 1.00 95.00 95 TYR A N 1
ATOM 762 C CA . TYR A 1 95 ? -3.645 -3.962 12.509 1.00 95.00 95 TYR A CA 1
ATOM 763 C C . TYR A 1 95 ? -5.109 -4.389 12.415 1.00 95.00 95 TYR A C 1
ATOM 765 O O . TYR A 1 95 ? -5.456 -5.561 12.228 1.00 95.00 95 TYR A O 1
ATOM 773 N N . ARG A 1 96 ? -5.986 -3.402 12.585 1.00 95.81 96 ARG A N 1
ATOM 774 C CA . ARG A 1 96 ? -7.436 -3.555 12.513 1.00 95.81 96 ARG A CA 1
ATOM 775 C C . ARG A 1 96 ? -8.019 -2.547 11.542 1.00 95.81 96 ARG A C 1
ATOM 777 O O . ARG A 1 96 ? -7.755 -1.355 11.685 1.00 95.81 96 ARG A O 1
ATOM 784 N N . TRP A 1 97 ? -8.828 -3.026 10.602 1.00 93.62 97 TRP A N 1
ATOM 785 C CA . TRP A 1 97 ? -9.639 -2.174 9.733 1.00 93.62 97 TRP A CA 1
ATOM 786 C C . TRP A 1 97 ? -11.006 -1.939 10.393 1.00 93.62 97 TRP A C 1
ATOM 788 O O . T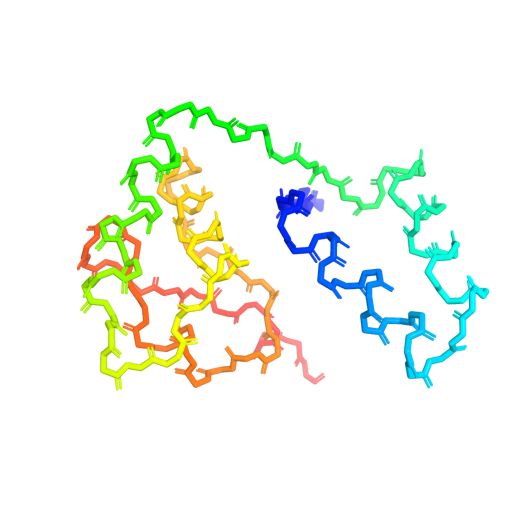RP A 1 97 ? -11.532 -2.816 11.085 1.00 93.62 97 TRP A O 1
ATOM 798 N N . GLN A 1 98 ? -11.550 -0.725 10.269 1.00 93.62 98 GLN A N 1
ATOM 799 C CA . GLN A 1 98 ? -12.726 -0.270 11.030 1.00 93.62 98 GLN A CA 1
ATOM 800 C C . GLN A 1 98 ? -12.556 -0.513 12.540 1.00 93.62 98 GLN A C 1
ATOM 802 O O . GLN A 1 98 ? -13.448 -1.001 13.234 1.00 93.62 98 GLN A O 1
ATOM 807 N N . ASP A 1 99 ? -11.344 -0.243 13.026 1.00 90.62 99 ASP A N 1
ATOM 808 C CA . ASP A 1 99 ? -10.904 -0.305 14.422 1.00 90.62 99 ASP A CA 1
ATOM 809 C C . ASP A 1 99 ? -10.926 -1.674 15.129 1.00 90.62 99 ASP A C 1
ATOM 811 O O . ASP A 1 99 ? -10.238 -1.818 16.146 1.00 90.62 99 ASP A O 1
ATOM 815 N N . THR A 1 100 ? -11.652 -2.665 14.605 1.00 93.25 100 THR A N 1
ATOM 816 C CA . THR A 1 100 ? -11.948 -3.937 15.291 1.00 93.25 100 THR A CA 1
ATOM 817 C C . THR A 1 100 ? -11.732 -5.184 14.437 1.00 93.25 100 THR A C 1
ATOM 819 O O . THR A 1 100 ? -11.447 -6.246 14.992 1.00 93.25 100 THR A O 1
ATOM 822 N N . HIS A 1 101 ? -11.810 -5.087 13.109 1.00 95.38 101 HIS A N 1
ATOM 823 C CA . HIS A 1 101 ? -11.767 -6.258 12.240 1.00 95.38 101 HIS A CA 1
ATOM 824 C C . HIS A 1 101 ? -10.335 -6.654 11.879 1.00 95.38 101 HIS A C 1
ATOM 826 O O . HIS A 1 101 ? -9.482 -5.810 11.606 1.00 95.38 101 HIS A O 1
ATOM 832 N N . THR A 1 102 ? -10.069 -7.957 11.861 1.00 95.94 102 THR A N 1
ATOM 833 C CA . THR A 1 102 ? -8.780 -8.538 11.468 1.00 95.94 102 THR A CA 1
ATOM 834 C C . THR A 1 102 ? -8.652 -8.636 9.947 1.00 95.94 102 THR A C 1
ATOM 836 O O . THR A 1 102 ? -9.648 -8.713 9.222 1.00 95.94 102 THR A O 1
ATOM 839 N N . PHE A 1 103 ? -7.413 -8.645 9.454 1.00 96.25 103 PHE A N 1
ATOM 840 C CA . PHE A 1 103 ? -7.128 -8.944 8.053 1.00 96.25 103 PHE A CA 1
ATOM 841 C C . PHE A 1 103 ? -7.120 -10.454 7.795 1.00 96.25 103 PHE A C 1
ATOM 843 O O . PHE A 1 103 ? -6.610 -11.237 8.596 1.00 96.25 103 PHE A O 1
ATOM 850 N N . GLN A 1 104 ? -7.637 -10.856 6.636 1.00 94.88 104 GLN A N 1
ATOM 851 C CA . GLN A 1 104 ? -7.494 -12.202 6.094 1.00 94.88 104 GLN A CA 1
ATOM 852 C C . GLN A 1 104 ? -6.362 -12.189 5.065 1.00 94.88 104 GLN A C 1
ATOM 854 O O . GLN A 1 104 ? -6.549 -11.747 3.930 1.00 94.88 104 GLN A O 1
ATOM 859 N N . ASN A 1 105 ? -5.187 -12.686 5.450 1.00 93.25 105 ASN A N 1
ATOM 860 C CA . ASN A 1 105 ? -4.056 -12.773 4.532 1.00 93.25 105 ASN A CA 1
ATOM 861 C C . ASN A 1 105 ? -4.221 -13.954 3.559 1.00 93.25 105 ASN A C 1
ATOM 863 O O . ASN A 1 105 ? -4.172 -15.118 3.957 1.00 93.25 105 ASN A O 1
ATOM 867 N N . LEU A 1 106 ? -4.390 -13.646 2.275 1.00 90.44 106 LEU A N 1
ATOM 868 C CA . LEU A 1 106 ? -4.631 -14.610 1.206 1.00 90.44 106 LEU A CA 1
ATOM 869 C C . LEU A 1 106 ? -3.360 -15.340 0.737 1.00 90.44 106 LEU A C 1
ATOM 871 O O . LEU A 1 106 ? -3.482 -16.399 0.124 1.00 90.44 106 LEU A O 1
ATOM 875 N N . PHE A 1 107 ? -2.152 -14.861 1.076 1.00 79.12 107 PHE A N 1
ATOM 876 C CA . PHE A 1 107 ? -0.908 -15.613 0.816 1.00 79.12 107 PHE A CA 1
ATOM 877 C C . PHE A 1 107 ? -0.858 -16.945 1.577 1.00 79.12 107 PHE A C 1
ATOM 879 O O . PHE A 1 107 ? -0.137 -17.850 1.177 1.00 79.12 107 PHE A O 1
ATOM 886 N N . LEU A 1 108 ? -1.610 -17.074 2.675 1.00 65.06 108 LEU A N 1
ATOM 887 C CA . LEU A 1 108 ? -1.651 -18.280 3.508 1.00 65.06 108 LEU A CA 1
ATOM 888 C C . LEU A 1 108 ? -2.552 -19.387 2.938 1.00 65.06 108 LEU A C 1
ATOM 890 O O . LEU A 1 108 ? -2.582 -20.483 3.490 1.00 65.06 108 LEU A O 1
ATOM 894 N N . GLY A 1 109 ? -3.312 -19.093 1.877 1.00 52.97 109 GLY A N 1
ATOM 895 C CA . GLY A 1 109 ? -4.239 -20.030 1.237 1.00 52.97 109 GLY A CA 1
ATOM 896 C C . GLY A 1 109 ? -3.683 -20.740 0.001 1.00 52.97 109 GLY A C 1
ATOM 897 O O . GLY A 1 109 ? -4.400 -21.548 -0.585 1.00 52.97 109 GLY A O 1
ATOM 898 N N . TYR A 1 110 ? -2.447 -20.442 -0.409 1.00 37.84 110 TYR A N 1
ATOM 899 C CA . TYR A 1 110 ? -1.745 -21.172 -1.465 1.00 37.84 110 TYR A CA 1
ATOM 900 C C . TYR A 1 110 ? -0.712 -22.116 -0.824 1.00 37.84 110 TYR A C 1
ATOM 902 O O . TYR A 1 110 ? 0.018 -21.657 0.058 1.00 37.84 110 TYR A O 1
ATOM 910 N N . PRO A 1 111 ? -0.691 -23.410 -1.200 1.00 42.28 111 PRO A N 1
ATOM 911 C CA . PRO A 1 111 ? 0.275 -24.381 -0.686 1.00 42.28 111 PRO A CA 1
ATOM 912 C C . PRO A 1 111 ? 1.726 -24.005 -1.006 1.00 42.28 111 PRO A C 1
ATOM 914 O O . PRO A 1 111 ? 1.954 -23.331 -2.039 1.00 42.28 111 PRO A O 1
#

Radius of gyration: 14.37 Å; chains: 1; bounding box: 33×39×38 Å